Protein AF-Q06BE9-F1 (afdb_monomer)

Structure (mmCIF, N/CA/C/O backbone):
data_AF-Q06BE9-F1
#
_entry.id   AF-Q06BE9-F1
#
loop_
_atom_site.group_PDB
_atom_site.id
_atom_site.type_symbol
_atom_site.label_atom_id
_atom_site.label_alt_id
_atom_site.label_comp_id
_atom_site.label_asym_id
_atom_site.label_entity_id
_atom_site.label_seq_id
_atom_site.pdbx_PDB_ins_code
_atom_site.Cartn_x
_atom_site.Cartn_y
_atom_site.Cartn_z
_atom_site.occupancy
_atom_site.B_iso_or_equiv
_atom_site.auth_seq_id
_atom_site.auth_comp_id
_atom_site.auth_asym_id
_atom_site.auth_atom_id
_atom_site.pdbx_PDB_model_num
ATOM 1 N N . GLN A 1 1 ? 39.482 9.386 -34.083 1.00 59.91 1 GLN A N 1
ATOM 2 C CA . GLN A 1 1 ? 39.386 8.792 -35.438 1.00 59.91 1 GLN A CA 1
ATOM 3 C C . GLN A 1 1 ? 39.224 7.256 -35.467 1.00 59.91 1 GLN A C 1
ATOM 5 O O . GLN A 1 1 ? 38.995 6.730 -36.545 1.00 59.91 1 GLN A O 1
ATOM 10 N N . PHE A 1 2 ? 39.202 6.526 -34.335 1.00 59.00 2 PHE A N 1
ATOM 11 C CA . PHE A 1 2 ? 39.055 5.049 -34.321 1.00 59.00 2 PHE A CA 1
ATOM 12 C C . PHE A 1 2 ? 37.629 4.506 -34.042 1.00 59.00 2 PHE A C 1
ATOM 14 O O . PHE A 1 2 ? 37.367 3.328 -34.245 1.00 59.00 2 PHE A O 1
ATOM 21 N N . SER A 1 3 ? 36.665 5.354 -33.653 1.00 57.03 3 SER A N 1
ATOM 22 C CA . SER A 1 3 ? 35.279 4.954 -33.293 1.00 57.03 3 SER A CA 1
ATOM 23 C C . SER A 1 3 ? 34.385 4.577 -34.497 1.00 57.03 3 SER A C 1
ATOM 25 O O . SER A 1 3 ? 33.260 4.117 -34.323 1.00 57.03 3 SER A O 1
ATOM 27 N N . ARG A 1 4 ? 34.864 4.780 -35.736 1.00 55.91 4 ARG A N 1
ATOM 28 C CA . ARG A 1 4 ? 34.081 4.612 -36.980 1.00 55.91 4 ARG A CA 1
ATOM 29 C C . ARG A 1 4 ? 34.257 3.245 -37.660 1.00 55.91 4 ARG A C 1
ATOM 31 O O . ARG A 1 4 ? 33.616 3.005 -38.680 1.00 55.91 4 ARG A O 1
ATOM 38 N N . GLN A 1 5 ? 35.108 2.369 -37.117 1.00 62.84 5 GLN A N 1
ATOM 39 C CA . GLN A 1 5 ? 35.353 1.030 -37.664 1.00 62.84 5 GLN A CA 1
ATOM 40 C C . GLN A 1 5 ? 34.115 0.131 -37.496 1.00 62.84 5 GLN A C 1
ATOM 42 O O . GLN A 1 5 ? 33.498 0.099 -36.430 1.00 62.84 5 GLN A O 1
ATOM 47 N N . ALA A 1 6 ? 33.763 -0.623 -38.546 1.00 61.47 6 ALA A N 1
ATOM 48 C CA . ALA A 1 6 ? 32.541 -1.436 -38.622 1.00 61.47 6 ALA A CA 1
ATOM 49 C C . ALA A 1 6 ? 32.384 -2.442 -37.462 1.00 61.47 6 ALA A C 1
ATOM 51 O O . ALA A 1 6 ? 31.266 -2.733 -37.042 1.00 61.47 6 ALA A O 1
ATOM 52 N N . ARG A 1 7 ? 33.504 -2.893 -36.881 1.00 67.38 7 ARG A N 1
ATOM 53 C CA . ARG A 1 7 ? 33.555 -3.866 -35.780 1.00 67.38 7 ARG A CA 1
ATOM 54 C C . ARG A 1 7 ? 32.947 -3.363 -34.460 1.00 67.38 7 ARG A C 1
ATOM 56 O O . ARG A 1 7 ? 32.485 -4.180 -33.674 1.00 67.38 7 ARG A O 1
ATOM 63 N N . TYR A 1 8 ? 32.900 -2.046 -34.227 1.00 67.94 8 TYR A N 1
ATOM 64 C CA . TYR A 1 8 ? 32.359 -1.448 -32.991 1.00 67.94 8 TYR A CA 1
ATOM 65 C C . TYR A 1 8 ? 30.961 -0.835 -33.153 1.00 67.94 8 TYR A C 1
ATOM 67 O O . TYR A 1 8 ? 30.369 -0.392 -32.169 1.00 67.94 8 TYR A O 1
ATOM 75 N N . ARG A 1 9 ? 30.427 -0.793 -34.382 1.00 70.44 9 ARG A N 1
ATOM 76 C CA . ARG A 1 9 ? 29.101 -0.223 -34.664 1.00 70.44 9 ARG A CA 1
ATOM 77 C C . ARG A 1 9 ? 27.988 -1.154 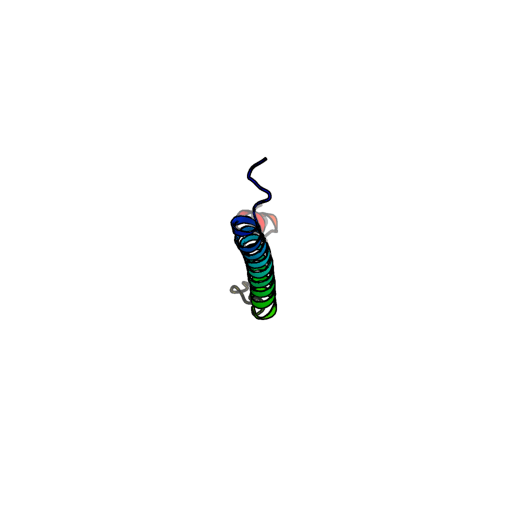-34.181 1.00 70.44 9 ARG A C 1
ATOM 79 O O . ARG A 1 9 ? 27.138 -0.736 -33.405 1.00 70.44 9 ARG A O 1
ATOM 86 N N . VAL A 1 10 ? 28.074 -2.425 -34.568 1.00 80.31 10 VAL A N 1
ATOM 87 C CA . VAL A 1 10 ? 27.098 -3.470 -34.229 1.00 80.31 10 VAL A CA 1
ATOM 88 C C . VAL A 1 10 ? 26.960 -3.697 -32.714 1.00 80.31 10 VAL A C 1
ATOM 90 O O . VAL A 1 10 ? 25.837 -3.629 -32.226 1.00 80.31 10 VAL A O 1
ATOM 93 N N . PRO A 1 11 ? 28.037 -3.889 -31.920 1.00 86.38 11 PRO A N 1
ATOM 94 C CA . PRO A 1 11 ? 27.881 -4.113 -30.479 1.00 86.38 11 PRO A CA 1
ATOM 95 C C . PRO A 1 11 ? 27.288 -2.906 -29.738 1.00 86.38 11 PRO A C 1
ATOM 97 O O . PRO A 1 11 ? 26.574 -3.090 -28.758 1.00 86.38 11 PRO A O 1
ATOM 100 N N . ARG A 1 12 ? 27.536 -1.673 -30.206 1.00 82.69 12 ARG A N 1
ATOM 101 C CA . ARG A 1 12 ? 26.948 -0.463 -29.611 1.00 82.69 12 ARG A CA 1
ATOM 102 C C . ARG A 1 12 ? 25.444 -0.389 -29.852 1.00 82.69 12 ARG A C 1
ATOM 104 O O . ARG A 1 12 ? 24.697 -0.058 -28.940 1.00 82.69 12 ARG A O 1
ATOM 111 N N . GLU A 1 13 ? 25.020 -0.683 -31.074 1.00 84.88 13 GLU A N 1
ATOM 112 C CA . GLU A 1 13 ? 23.612 -0.658 -31.462 1.00 84.88 13 GLU A CA 1
ATOM 113 C C . GLU A 1 13 ? 22.829 -1.784 -30.779 1.00 84.88 13 GLU A C 1
ATOM 115 O O . GLU A 1 13 ? 21.754 -1.543 -30.238 1.00 84.88 13 GLU A O 1
ATOM 120 N N . VAL A 1 14 ? 23.420 -2.977 -30.678 1.00 90.88 14 VAL A N 1
ATOM 121 C CA . VAL A 1 14 ? 22.851 -4.094 -29.912 1.00 90.88 14 VAL A CA 1
ATOM 122 C C . VAL A 1 14 ? 22.722 -3.737 -28.432 1.00 90.88 14 VAL A C 1
ATOM 124 O O . VAL A 1 14 ? 21.652 -3.926 -27.866 1.00 90.88 14 VAL A O 1
ATOM 127 N N . LEU A 1 15 ? 23.763 -3.178 -27.801 1.00 90.44 15 LEU A N 1
ATOM 128 C CA . LEU A 1 15 ? 23.690 -2.774 -26.393 1.00 90.44 15 LEU A CA 1
ATOM 129 C C . LEU A 1 15 ? 22.604 -1.713 -26.169 1.00 90.44 15 LEU A C 1
ATOM 131 O O . LEU A 1 15 ? 21.830 -1.822 -25.223 1.00 90.44 15 LEU A O 1
ATOM 135 N N . PHE A 1 16 ? 22.506 -0.725 -27.062 1.00 92.75 16 PHE A N 1
ATOM 136 C CA . PHE A 1 16 ? 21.461 0.292 -27.005 1.00 92.75 16 PHE A CA 1
ATOM 137 C C . PHE A 1 16 ? 20.063 -0.337 -27.080 1.00 92.75 16 PHE A C 1
ATOM 139 O O . PHE A 1 16 ? 19.257 -0.148 -26.170 1.00 92.75 16 PHE A O 1
ATOM 146 N N . TRP A 1 17 ? 19.789 -1.160 -28.093 1.00 93.88 17 TRP A N 1
ATOM 147 C CA . TRP A 1 17 ? 1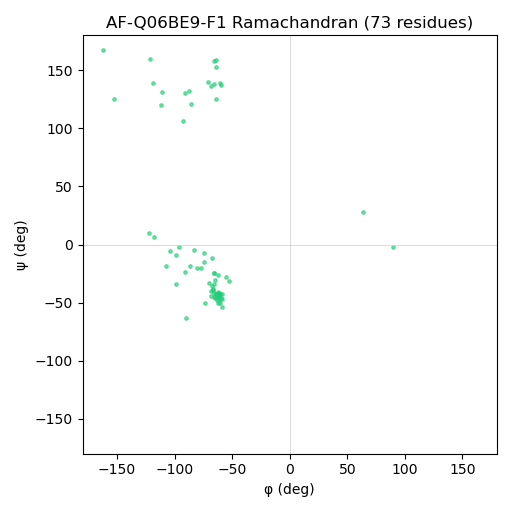8.480 -1.798 -28.240 1.00 93.88 17 TRP A CA 1
ATOM 148 C C . TRP A 1 17 ? 18.160 -2.788 -27.116 1.00 93.88 17 TRP A C 1
ATOM 150 O O . TRP A 1 17 ? 17.011 -2.854 -26.689 1.00 93.88 17 TRP A O 1
ATOM 160 N N . LEU A 1 18 ? 19.156 -3.491 -26.570 1.00 95.12 18 LEU A N 1
ATOM 161 C CA . LEU A 1 18 ? 18.980 -4.339 -25.388 1.00 95.12 18 LEU A CA 1
ATOM 162 C C . LEU A 1 18 ? 18.589 -3.522 -24.155 1.00 95.12 18 LEU A C 1
ATOM 164 O O . LEU A 1 18 ? 17.695 -3.929 -23.416 1.00 95.12 18 LEU A O 1
ATOM 168 N N . THR A 1 19 ? 19.214 -2.361 -23.937 1.00 94.75 19 THR A N 1
ATOM 169 C CA . THR A 1 19 ? 18.833 -1.483 -22.819 1.00 94.75 19 THR A CA 1
ATOM 170 C C . THR A 1 19 ? 17.419 -0.932 -22.992 1.00 94.75 19 THR A C 1
ATOM 172 O O . THR A 1 19 ? 16.643 -0.963 -22.041 1.00 94.75 19 THR A O 1
ATOM 175 N N . VAL A 1 20 ? 17.041 -0.520 -24.207 1.00 96.62 20 VAL A N 1
ATOM 176 C CA . VAL A 1 20 ? 15.684 -0.040 -24.514 1.00 96.62 20 VAL A CA 1
ATOM 177 C C . VAL A 1 20 ? 14.651 -1.149 -24.307 1.00 96.62 20 VAL A C 1
ATOM 179 O O . VAL A 1 20 ? 13.651 -0.934 -23.626 1.00 96.62 20 VAL A O 1
ATOM 182 N N . ALA A 1 21 ? 14.905 -2.351 -24.831 1.00 96.81 21 ALA A N 1
ATOM 183 C CA . ALA A 1 21 ? 14.021 -3.498 -24.649 1.00 96.81 21 ALA A CA 1
ATOM 184 C C . ALA A 1 21 ? 13.887 -3.880 -23.169 1.00 96.81 21 ALA A C 1
ATOM 186 O O . ALA A 1 21 ? 12.778 -4.111 -22.699 1.00 96.81 21 ALA A O 1
ATOM 187 N N . SER A 1 22 ? 14.990 -3.876 -22.415 1.00 96.31 22 SER A N 1
ATOM 188 C CA . SER A 1 22 ? 14.978 -4.133 -20.972 1.00 96.31 22 SER A CA 1
ATOM 189 C C . SER A 1 22 ? 14.099 -3.126 -20.221 1.00 96.31 22 SER A C 1
ATOM 191 O O . SER A 1 22 ? 13.234 -3.520 -19.441 1.00 96.31 22 SER A O 1
ATOM 193 N N . VAL A 1 23 ? 14.231 -1.828 -20.515 1.00 97.19 23 VAL A N 1
ATOM 194 C CA . VAL A 1 23 ? 13.388 -0.783 -19.909 1.00 97.19 23 VAL A CA 1
ATOM 195 C C . VAL A 1 23 ? 11.910 -0.985 -20.259 1.00 97.19 23 VAL A C 1
ATOM 197 O O . VAL A 1 23 ? 11.052 -0.911 -19.378 1.00 97.19 23 VAL A O 1
ATOM 200 N N . LEU A 1 24 ? 11.591 -1.291 -21.518 1.00 97.44 24 LEU A N 1
ATOM 201 C CA . LEU A 1 24 ? 10.212 -1.569 -21.932 1.00 97.44 24 LEU A CA 1
ATOM 202 C C . LEU A 1 24 ? 9.633 -2.797 -21.216 1.00 97.44 24 LEU A C 1
ATOM 204 O O . LEU A 1 24 ? 8.494 -2.764 -20.761 1.00 97.44 24 LEU A O 1
ATOM 208 N N . VAL A 1 25 ? 10.427 -3.852 -21.047 1.00 97.75 25 VAL A N 1
ATOM 209 C CA . VAL A 1 25 ? 10.006 -5.057 -20.322 1.00 97.75 25 VAL A CA 1
ATOM 210 C C . VAL A 1 25 ? 9.745 -4.748 -18.848 1.00 97.75 25 VAL A C 1
ATOM 212 O O . VAL A 1 25 ? 8.707 -5.142 -18.323 1.00 97.75 25 VAL A O 1
ATOM 215 N N . LEU A 1 26 ? 10.632 -4.010 -18.177 1.00 96.94 26 LEU A N 1
ATOM 216 C CA . LEU A 1 26 ? 10.469 -3.670 -16.758 1.00 96.94 26 LEU A CA 1
ATOM 217 C C . LEU A 1 26 ? 9.276 -2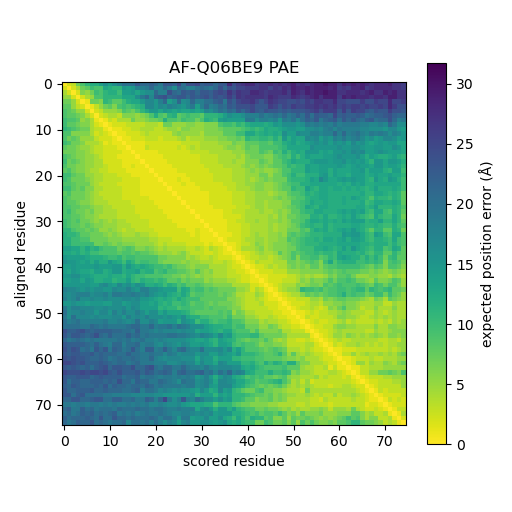.738 -16.507 1.00 96.94 26 LEU A C 1
ATOM 219 O O . LEU A 1 26 ? 8.538 -2.912 -15.534 1.00 96.94 26 LEU A O 1
ATOM 223 N N . THR A 1 27 ? 9.056 -1.766 -17.392 1.00 97.19 27 THR A N 1
ATOM 224 C CA . THR A 1 27 ? 7.894 -0.869 -17.303 1.00 97.19 27 THR A CA 1
ATOM 225 C C . THR A 1 27 ? 6.591 -1.632 -17.526 1.00 97.19 27 THR A C 1
ATOM 227 O O . THR A 1 27 ? 5.670 -1.508 -16.718 1.00 97.19 27 THR A O 1
ATOM 230 N N . ALA A 1 28 ? 6.534 -2.499 -18.541 1.00 97.06 28 ALA A N 1
ATOM 231 C CA . ALA A 1 28 ? 5.383 -3.361 -18.787 1.00 97.06 28 ALA A CA 1
ATOM 232 C C . ALA A 1 28 ? 5.115 -4.318 -17.614 1.00 97.06 28 ALA A C 1
ATOM 234 O O . ALA A 1 28 ? 3.969 -4.460 -17.192 1.00 97.06 28 ALA A O 1
ATOM 235 N N . ALA A 1 29 ? 6.162 -4.917 -17.037 1.00 96.62 29 ALA A N 1
ATOM 236 C CA . ALA A 1 29 ? 6.044 -5.785 -15.868 1.00 96.62 29 ALA A CA 1
ATOM 237 C C . ALA A 1 29 ? 5.475 -5.036 -14.653 1.00 96.62 29 ALA A C 1
ATOM 239 O O . ALA A 1 29 ? 4.591 -5.547 -13.971 1.00 96.62 29 ALA A O 1
ATOM 240 N N . THR A 1 30 ? 5.921 -3.800 -14.416 1.00 96.94 30 THR A N 1
ATOM 241 C CA . THR A 1 30 ? 5.408 -2.960 -13.322 1.00 96.94 30 THR A CA 1
ATOM 242 C C . THR A 1 30 ? 3.919 -2.659 -13.504 1.00 96.94 30 THR A C 1
ATOM 244 O O . THR A 1 30 ? 3.136 -2.813 -12.568 1.00 96.94 30 THR A O 1
ATOM 247 N N . ILE A 1 31 ? 3.508 -2.290 -14.721 1.00 97.06 31 ILE A N 1
ATOM 248 C CA . ILE A 1 31 ? 2.098 -2.030 -15.048 1.00 97.06 31 ILE A CA 1
ATOM 249 C C . ILE A 1 31 ? 1.262 -3.300 -14.857 1.00 97.06 31 ILE A C 1
ATOM 251 O O . ILE A 1 31 ? 0.185 -3.242 -14.265 1.00 97.06 31 ILE A O 1
ATOM 255 N N . ALA A 1 32 ? 1.768 -4.450 -15.309 1.00 96.31 32 ALA A N 1
ATOM 256 C CA . ALA A 1 32 ? 1.087 -5.730 -15.160 1.00 96.31 32 ALA A CA 1
ATOM 257 C C . ALA A 1 32 ? 0.879 -6.106 -13.684 1.00 96.31 32 ALA A C 1
ATOM 259 O O . ALA A 1 32 ? -0.222 -6.505 -13.313 1.00 96.31 32 ALA A O 1
ATOM 260 N N . ILE A 1 33 ? 1.893 -5.920 -12.829 1.00 95.62 33 ILE A N 1
ATOM 261 C CA . ILE A 1 33 ? 1.780 -6.178 -11.384 1.00 95.62 33 ILE A CA 1
ATOM 262 C C . ILE A 1 33 ? 0.677 -5.312 -10.768 1.00 95.62 33 ILE A C 1
ATOM 264 O O . ILE A 1 33 ? -0.161 -5.829 -10.031 1.00 95.62 33 ILE A O 1
ATOM 268 N N . ILE A 1 34 ? 0.631 -4.018 -11.094 1.00 94.44 34 ILE A N 1
ATOM 269 C CA . ILE A 1 34 ? -0.394 -3.101 -10.573 1.00 94.44 34 ILE A CA 1
ATOM 270 C C . ILE A 1 34 ? -1.794 -3.508 -11.055 1.00 94.44 34 ILE A C 1
ATOM 272 O O . ILE A 1 34 ? -2.731 -3.511 -10.263 1.00 94.44 34 ILE A O 1
ATOM 276 N N . ALA A 1 35 ? -1.941 -3.880 -12.329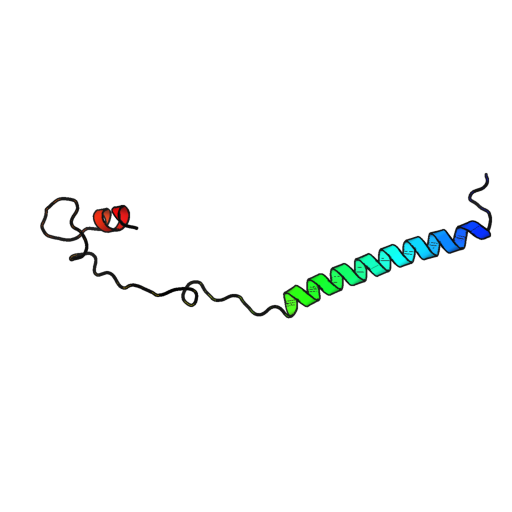 1.00 93.62 35 ALA A N 1
ATOM 277 C CA . ALA A 1 35 ? -3.233 -4.234 -12.918 1.00 93.62 35 ALA A CA 1
ATOM 278 C C . ALA A 1 35 ? -3.806 -5.562 -12.392 1.00 93.62 35 ALA A C 1
ATOM 280 O O . ALA A 1 35 ? -5.022 -5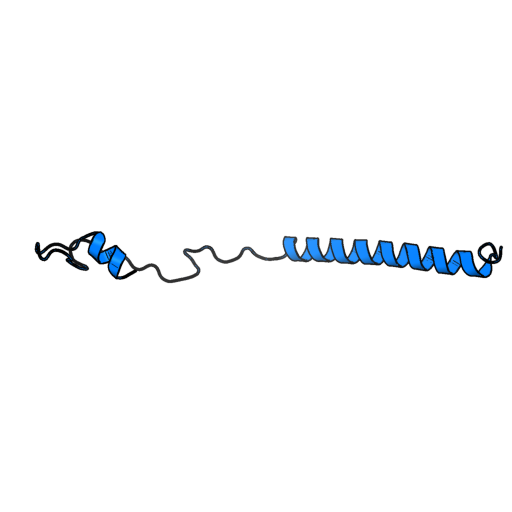.705 -12.288 1.00 93.62 35 ALA A O 1
ATOM 281 N N . VAL A 1 36 ? -2.942 -6.532 -12.077 1.00 94.50 36 VAL A N 1
ATOM 282 C CA . VAL A 1 36 ? -3.347 -7.855 -11.568 1.00 94.50 36 VAL A CA 1
ATOM 283 C C . VAL A 1 36 ? -3.514 -7.857 -10.045 1.00 94.50 36 VAL A C 1
ATOM 285 O O . VAL A 1 36 ? -4.180 -8.737 -9.500 1.00 94.50 36 VAL A O 1
ATOM 288 N N . SER A 1 37 ? -2.939 -6.878 -9.340 1.00 93.31 37 SER A N 1
ATOM 289 C CA . SER A 1 37 ? -3.029 -6.810 -7.882 1.00 93.31 37 SER A CA 1
ATOM 290 C C . SER A 1 37 ? -4.484 -6.615 -7.429 1.00 93.31 37 SER A C 1
ATOM 292 O O . SER A 1 37 ? -5.138 -5.661 -7.862 1.00 93.31 37 SER A O 1
ATOM 294 N N . PRO A 1 38 ? -5.012 -7.486 -6.548 1.00 90.69 38 PRO A N 1
ATOM 295 C CA . PRO A 1 38 ? -6.342 -7.297 -5.989 1.00 90.69 38 PRO A CA 1
ATOM 296 C C . PRO A 1 38 ? -6.376 -6.022 -5.143 1.00 90.69 38 PRO A C 1
ATOM 298 O O . PRO A 1 38 ? -5.362 -5.598 -4.582 1.00 90.69 38 PRO A O 1
ATOM 301 N N . LYS A 1 39 ? -7.559 -5.410 -5.027 1.00 88.50 39 LYS A N 1
ATOM 302 C CA . LYS A 1 39 ? -7.729 -4.269 -4.123 1.00 88.50 39 LYS A CA 1
ATOM 303 C C . LYS A 1 39 ? -7.420 -4.696 -2.689 1.00 88.50 39 LYS A C 1
ATOM 305 O O . LYS A 1 39 ? -7.785 -5.795 -2.273 1.00 88.50 39 LYS A O 1
ATOM 310 N N . CYS A 1 40 ? -6.733 -3.828 -1.953 1.00 88.50 40 CYS A N 1
ATOM 311 C CA . CYS A 1 40 ? -6.535 -4.016 -0.524 1.00 88.50 40 CYS A CA 1
ATOM 312 C C . CYS A 1 40 ? -7.879 -3.966 0.217 1.00 88.50 40 CYS A C 1
ATOM 314 O O . CYS A 1 40 ? -8.863 -3.433 -0.299 1.00 88.50 40 CYS A O 1
ATOM 316 N N . LEU A 1 41 ? -7.905 -4.540 1.422 1.00 90.06 41 LEU A N 1
ATOM 317 C CA . LEU A 1 41 ? -9.073 -4.474 2.295 1.00 90.06 41 LEU A CA 1
ATOM 318 C C . LEU A 1 41 ? -9.399 -3.013 2.603 1.00 90.06 41 LEU A C 1
ATOM 320 O O . LEU A 1 41 ? -8.508 -2.218 2.914 1.00 90.06 41 LEU A O 1
ATOM 324 N N . ASP A 1 42 ? -10.686 -2.688 2.564 1.00 89.12 42 ASP A N 1
ATOM 325 C CA . ASP A 1 42 ? -11.154 -1.392 3.031 1.00 89.12 42 ASP A CA 1
ATOM 326 C C . ASP A 1 42 ? -10.940 -1.260 4.548 1.00 89.12 42 ASP A C 1
ATOM 328 O O . ASP A 1 42 ? -10.890 -2.244 5.291 1.00 89.12 42 ASP A O 1
ATOM 332 N N . TRP A 1 43 ? -10.880 -0.019 5.033 1.00 87.06 43 TRP A N 1
ATOM 333 C CA . TRP A 1 43 ? -10.668 0.311 6.449 1.00 87.06 43 TRP A CA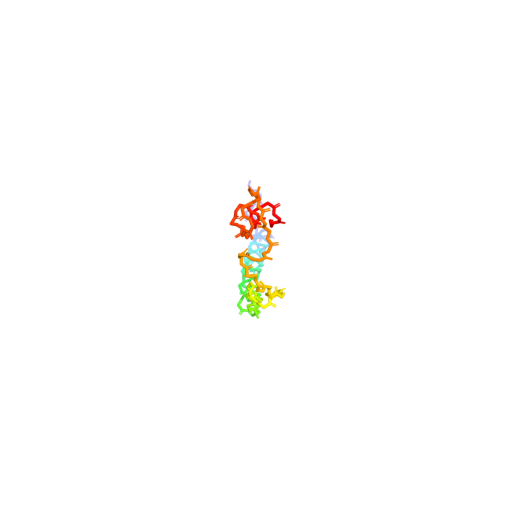 1
ATOM 334 C C . TRP A 1 43 ? -11.647 -0.397 7.402 1.00 87.06 43 TRP A C 1
ATOM 336 O O . TRP A 1 43 ? -11.286 -0.723 8.528 1.00 87.06 43 TRP A O 1
ATOM 346 N N . TRP A 1 44 ? -12.872 -0.660 6.940 1.00 87.31 44 TRP A N 1
ATOM 347 C CA . TRP A 1 44 ? -13.923 -1.324 7.707 1.00 87.31 44 TRP A CA 1
ATOM 348 C C . TRP A 1 44 ? -13.787 -2.854 7.742 1.00 87.31 44 TRP A C 1
ATOM 350 O O . TRP A 1 44 ? -14.358 -3.493 8.620 1.00 87.31 44 TRP A O 1
ATOM 360 N N . GLN A 1 45 ? -13.047 -3.442 6.795 1.00 85.94 45 GLN A N 1
ATOM 361 C CA . GLN A 1 45 ? -12.753 -4.880 6.730 1.00 85.94 45 GLN A CA 1
ATOM 362 C C . GLN A 1 45 ? -11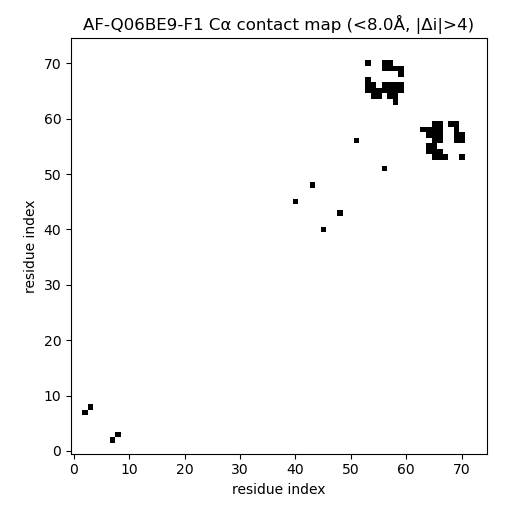.457 -5.231 7.464 1.00 85.94 45 GLN A C 1
ATOM 364 O O . GLN A 1 45 ? -11.256 -6.378 7.853 1.00 85.94 45 GLN A O 1
ATOM 369 N N . ALA A 1 46 ? -10.564 -4.252 7.623 1.00 88.50 46 ALA A N 1
ATOM 370 C CA . ALA A 1 46 ? -9.236 -4.441 8.195 1.00 88.50 46 ALA A CA 1
ATOM 371 C C . ALA A 1 46 ? -9.235 -4.631 9.724 1.00 88.50 46 ALA A C 1
ATOM 373 O O . ALA A 1 46 ? -8.226 -5.066 10.278 1.00 88.50 46 ALA A O 1
ATOM 374 N N . GLY A 1 47 ? -10.332 -4.316 10.417 1.00 88.06 47 GLY A N 1
ATOM 375 C CA . GLY A 1 47 ? -10.397 -4.415 11.871 1.00 88.06 47 GLY A CA 1
ATOM 376 C C . GLY A 1 47 ? -11.820 -4.428 12.430 1.00 88.06 47 GLY A C 1
ATOM 377 O O . GLY A 1 47 ? -12.778 -4.135 11.713 1.00 88.06 47 GLY A O 1
ATOM 378 N N . PRO A 1 48 ? -11.977 -4.782 13.715 1.00 87.12 48 PRO A N 1
ATOM 379 C CA . PRO A 1 48 ? -13.276 -4.804 14.371 1.00 87.12 48 PRO A CA 1
ATOM 380 C C . PRO A 1 48 ? -13.806 -3.383 14.599 1.00 87.12 48 PRO A C 1
ATOM 382 O O . PRO A 1 48 ? -13.072 -2.488 15.016 1.00 87.12 48 PRO A O 1
ATOM 385 N N . MET A 1 49 ? -15.108 -3.189 14.385 1.00 88.69 49 MET A N 1
ATOM 386 C CA . MET A 1 49 ? -15.805 -1.970 14.794 1.00 88.69 49 MET A CA 1
ATOM 387 C C . MET A 1 49 ? -16.299 -2.111 16.229 1.00 88.69 49 MET A C 1
ATOM 389 O O . MET A 1 49 ? -16.944 -3.103 16.569 1.00 88.69 49 MET A O 1
ATOM 393 N N . TYR A 1 50 ? -16.041 -1.100 17.056 1.00 87.62 50 TYR A N 1
ATOM 394 C CA . TYR A 1 50 ? -16.570 -1.031 18.413 1.00 87.62 50 TYR A CA 1
ATOM 395 C C . TYR A 1 50 ? -17.584 0.107 18.521 1.00 87.62 50 TYR A C 1
ATOM 397 O O . TYR A 1 50 ? -17.266 1.269 18.267 1.00 87.62 50 TYR A O 1
ATOM 405 N N . GLN A 1 51 ? -18.819 -0.231 18.882 1.00 87.12 51 GLN A N 1
ATOM 406 C CA . GLN A 1 51 ? -19.885 0.744 19.074 1.00 87.12 51 GLN A CA 1
ATOM 407 C C . GLN A 1 51 ? -19.829 1.288 20.504 1.00 87.12 51 GLN A C 1
ATOM 409 O O . GLN A 1 51 ? -19.957 0.534 21.466 1.00 87.12 51 GLN A O 1
ATOM 414 N N . ILE A 1 52 ? -19.667 2.605 20.640 1.00 86.81 52 ILE A N 1
ATOM 415 C CA . ILE A 1 52 ? -19.606 3.284 21.938 1.00 86.81 52 ILE A CA 1
ATOM 416 C C . ILE A 1 52 ? -20.859 4.136 22.118 1.00 86.81 52 ILE A C 1
ATOM 418 O O . ILE A 1 52 ? -21.215 4.912 21.233 1.00 86.81 52 ILE A O 1
ATOM 422 N N . TYR A 1 53 ? -21.511 4.016 23.275 1.00 85.94 53 TYR A N 1
ATOM 423 C CA . TYR A 1 53 ? -22.572 4.927 23.700 1.00 85.94 53 TYR A CA 1
ATOM 424 C C . TYR A 1 53 ? -21.962 6.058 24.555 1.00 85.94 53 TYR A C 1
ATOM 426 O O . TYR A 1 53 ? -21.583 5.799 25.700 1.00 85.94 53 TYR A O 1
ATOM 434 N N . PRO A 1 54 ? -21.833 7.301 24.036 1.00 81.12 54 PRO A N 1
ATOM 435 C CA . PRO A 1 54 ? -21.001 8.341 24.656 1.00 81.12 54 PRO A CA 1
ATOM 436 C C . PRO A 1 54 ? -21.398 8.692 26.090 1.00 81.12 54 PRO A C 1
ATOM 438 O O . PRO A 1 54 ? -20.535 8.787 26.954 1.00 81.12 54 PRO A O 1
ATOM 441 N N . ARG A 1 55 ? -22.707 8.802 26.360 1.00 82.38 55 ARG A N 1
ATOM 442 C CA . ARG A 1 55 ? -23.244 9.235 27.662 1.00 82.38 55 ARG A CA 1
ATOM 443 C C . ARG A 1 55 ? -23.004 8.269 28.818 1.00 82.38 55 ARG A C 1
ATOM 445 O O . ARG A 1 55 ? -23.236 8.644 29.958 1.00 82.38 55 ARG A O 1
ATOM 452 N N . SER A 1 56 ? -22.566 7.044 28.553 1.00 82.94 56 SER A N 1
ATOM 453 C CA . SER A 1 56 ? -22.288 6.058 29.605 1.00 82.94 56 SER A CA 1
ATOM 454 C C . SER A 1 56 ? -20.851 5.548 29.562 1.00 82.94 56 SER A C 1
ATOM 456 O O . SER A 1 56 ? -20.540 4.570 30.231 1.00 82.94 56 SER A O 1
ATOM 458 N N . PHE A 1 57 ? -19.984 6.170 28.756 1.00 83.94 57 PHE A N 1
ATOM 459 C CA . PHE A 1 57 ? -18.626 5.679 28.542 1.00 83.94 57 PHE A CA 1
ATOM 460 C C . PHE A 1 57 ? -17.624 6.266 29.537 1.00 83.94 57 PHE A C 1
ATOM 462 O O . PHE A 1 57 ? -17.026 5.533 30.320 1.00 83.94 57 PHE A O 1
ATOM 469 N N . LYS A 1 58 ? -17.435 7.587 29.507 1.00 82.44 58 LYS A N 1
ATOM 470 C CA . LYS A 1 58 ? -16.551 8.289 30.435 1.00 82.44 58 LYS A CA 1
ATOM 471 C C . LYS A 1 58 ? -17.009 9.720 30.620 1.00 82.44 58 LYS A C 1
ATOM 473 O O . LYS A 1 58 ? -17.137 10.449 29.643 1.00 82.44 58 LYS A O 1
ATOM 478 N N . ASP A 1 59 ? -17.219 10.073 31.873 1.00 86.31 59 ASP A N 1
ATOM 479 C CA . ASP A 1 59 ? -17.485 11.424 32.342 1.00 86.31 59 ASP A CA 1
ATOM 480 C C . ASP A 1 59 ? -16.145 12.087 32.712 1.00 86.31 59 ASP A C 1
ATOM 482 O O . ASP A 1 59 ? -15.308 11.476 33.389 1.00 86.31 59 ASP A O 1
ATOM 486 N N . SER A 1 60 ? -15.911 13.296 32.203 1.00 85.69 60 SER A N 1
ATOM 487 C CA . SER A 1 60 ? -14.673 14.053 32.426 1.00 85.69 60 SER A CA 1
ATOM 488 C C . SER A 1 60 ? -14.842 15.239 33.367 1.00 85.69 60 SER A C 1
ATOM 490 O O . SER A 1 60 ? -13.835 15.752 33.858 1.00 85.69 60 SER A O 1
ATOM 492 N N . ASP A 1 61 ? -16.070 15.699 33.593 1.00 86.81 61 ASP A N 1
ATOM 493 C CA . ASP A 1 61 ? -16.389 16.880 34.396 1.00 86.81 61 ASP A CA 1
ATOM 494 C C . ASP A 1 61 ? -17.248 16.563 35.631 1.00 86.81 61 ASP A C 1
ATOM 496 O O . ASP A 1 61 ? -17.563 17.470 36.402 1.00 86.81 61 ASP A O 1
ATOM 500 N N . GLN A 1 62 ? -17.478 15.273 35.896 1.00 86.06 62 GLN A N 1
ATOM 501 C CA . GLN A 1 62 ? -18.185 14.735 37.060 1.00 86.06 62 GLN A CA 1
ATOM 502 C C . GLN A 1 62 ? -19.660 15.162 37.114 1.00 86.06 62 GLN A C 1
ATOM 504 O O . GLN A 1 62 ? -20.239 15.249 38.201 1.00 86.06 62 GLN A O 1
ATOM 5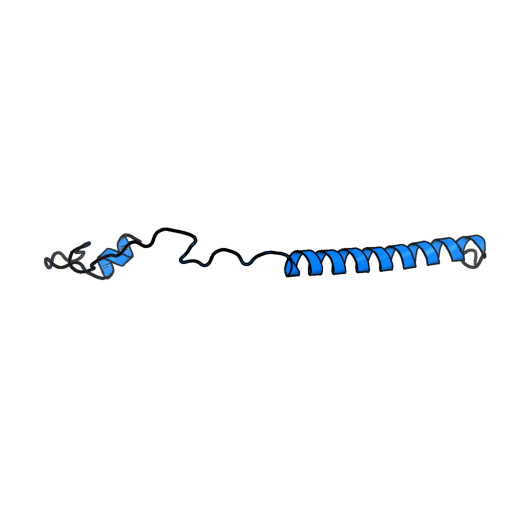09 N N . ASP A 1 63 ? -20.275 15.427 35.958 1.00 85.00 63 ASP A N 1
ATOM 510 C CA . ASP A 1 63 ? -21.686 15.809 35.853 1.00 85.00 63 ASP A CA 1
ATOM 511 C C . ASP A 1 63 ? -22.653 14.602 35.860 1.00 85.00 63 ASP A C 1
ATOM 513 O O . ASP A 1 63 ? -23.877 14.767 35.916 1.00 85.00 63 ASP A O 1
ATOM 517 N N . GLY A 1 64 ? -22.109 13.380 35.859 1.00 82.88 64 GLY A N 1
ATOM 518 C CA . GLY A 1 64 ? -22.842 12.118 35.859 1.00 82.88 64 GLY A CA 1
ATOM 519 C C . GLY A 1 64 ? -23.175 11.582 34.464 1.00 82.88 64 GLY A C 1
ATOM 520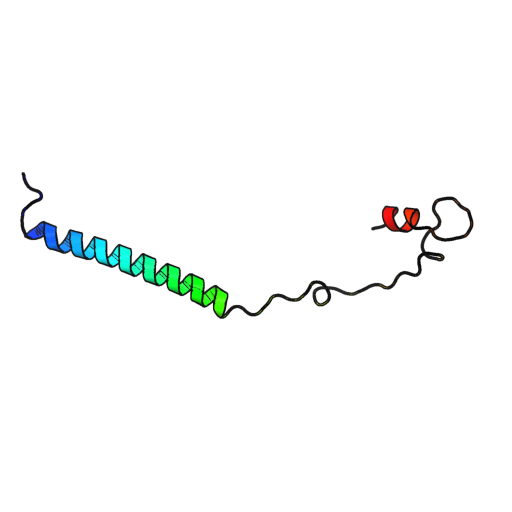 O O . GLY A 1 64 ? -23.732 10.486 34.362 1.00 82.88 64 GLY A O 1
ATOM 521 N N . ASN A 1 65 ? -22.830 12.301 33.394 1.00 84.38 65 ASN A N 1
ATOM 522 C CA . ASN A 1 65 ? -22.999 11.884 32.009 1.00 84.38 65 ASN A CA 1
ATOM 523 C C . ASN A 1 65 ? -21.646 11.796 31.298 1.00 84.38 65 ASN A C 1
ATOM 525 O O . ASN A 1 65 ? -20.778 12.651 31.400 1.00 84.38 65 ASN A O 1
ATOM 529 N N . GLY A 1 66 ? -21.474 10.756 30.488 1.00 84.06 66 GLY A N 1
ATOM 530 C CA . GLY A 1 66 ? -20.298 10.649 29.638 1.00 84.06 66 GLY A CA 1
ATOM 531 C C . GLY A 1 66 ? -20.256 11.735 28.558 1.00 84.06 66 GLY A C 1
ATOM 532 O O . GLY A 1 66 ? -21.271 12.033 27.914 1.00 84.06 66 GLY A O 1
ATOM 533 N N . ASP A 1 67 ? -19.071 12.295 28.331 1.00 86.69 67 ASP A N 1
ATOM 534 C CA . ASP A 1 67 ? -18.862 13.443 27.460 1.00 86.69 67 ASP A CA 1
ATOM 535 C C . ASP A 1 67 ? -17.884 13.148 26.308 1.00 86.69 67 ASP A C 1
ATOM 537 O O . ASP A 1 67 ? -17.081 12.209 26.312 1.00 86.69 67 ASP A O 1
ATOM 541 N N . LEU A 1 68 ? -17.954 13.963 25.250 1.00 85.75 68 LEU A N 1
ATOM 542 C CA . LEU A 1 68 ? -17.058 13.810 24.096 1.00 85.75 68 LEU A CA 1
ATOM 543 C C . LEU A 1 68 ? -15.594 14.104 24.465 1.00 85.75 68 LEU A C 1
ATOM 545 O O . LEU A 1 68 ? -14.684 13.607 23.797 1.00 85.75 68 LEU A O 1
ATOM 549 N N . ARG A 1 69 ? -15.351 14.901 25.519 1.00 83.50 69 ARG A N 1
ATOM 550 C CA . ARG A 1 69 ? -13.990 15.146 26.020 1.00 83.50 69 ARG A CA 1
ATOM 551 C C . ARG A 1 69 ? -13.412 13.870 26.632 1.00 83.50 69 ARG A C 1
ATOM 553 O O . ARG A 1 69 ? -12.241 13.583 26.394 1.00 83.50 69 ARG A O 1
ATOM 560 N N . GLY A 1 70 ? -14.239 13.063 27.295 1.00 79.38 70 GLY A N 1
ATOM 561 C CA . GLY A 1 70 ? -13.873 11.765 27.855 1.00 79.38 70 GLY A CA 1
ATOM 562 C C . GLY A 1 70 ? -13.532 10.740 26.789 1.00 79.38 70 GLY A C 1
ATOM 563 O O . GLY A 1 70 ? -12.555 10.006 26.945 1.00 79.38 70 GLY A O 1
ATOM 564 N N . LEU A 1 71 ? -14.264 10.748 25.670 1.00 83.88 71 LEU A N 1
ATOM 565 C CA . LEU A 1 71 ? -13.928 9.943 24.493 1.00 83.88 71 LEU A CA 1
ATOM 566 C C . LEU A 1 71 ? -12.575 10.346 23.900 1.00 83.88 71 LEU A C 1
ATOM 568 O O . LEU A 1 71 ? -11.711 9.493 23.724 1.00 83.88 71 LEU A O 1
ATOM 572 N N . LYS A 1 72 ? -12.350 11.642 23.656 1.00 84.25 72 LYS A N 1
ATOM 573 C CA . LYS A 1 72 ? -11.090 12.138 23.076 1.00 84.25 72 LYS A CA 1
ATOM 574 C C . LYS A 1 72 ? -9.864 11.869 23.960 1.00 84.25 72 LYS A C 1
ATOM 576 O O . LYS A 1 72 ? -8.755 11.808 23.454 1.00 84.25 72 LYS A O 1
ATOM 581 N N . LEU A 1 73 ? -10.042 11.756 25.275 1.00 81.19 73 LEU A N 1
ATOM 582 C CA . LEU A 1 73 ? -8.945 11.471 26.201 1.00 81.19 73 LEU A CA 1
ATOM 583 C C . LEU A 1 73 ? -8.519 9.989 26.186 1.00 81.19 73 LEU A C 1
ATOM 585 O O . LEU A 1 73 ? -7.437 9.671 26.671 1.00 81.19 73 LEU A O 1
ATOM 589 N N . ILE A 1 74 ? -9.376 9.081 25.706 1.00 76.50 74 ILE A N 1
ATOM 590 C CA . ILE A 1 74 ? -9.125 7.629 25.713 1.00 76.50 74 ILE A CA 1
ATOM 591 C C . ILE A 1 74 ? -8.621 7.111 24.360 1.00 76.50 74 ILE A C 1
ATOM 593 O O . ILE A 1 74 ? -7.859 6.145 24.345 1.00 76.50 74 ILE A O 1
ATOM 597 N N . ILE A 1 75 ? -9.080 7.704 23.256 1.00 75.38 75 ILE A N 1
ATOM 598 C CA . ILE A 1 75 ? -8.790 7.267 21.880 1.00 75.38 75 ILE A CA 1
ATOM 599 C C . ILE A 1 75 ? -7.619 8.076 21.320 1.00 75.38 75 ILE A C 1
ATOM 601 O O . ILE A 1 75 ? -6.714 7.456 20.723 1.00 75.38 75 ILE A O 1
#

Sequence (75 aa):
QFSRQARYRVPREVLFWLTVASVLVLTAATIAIIAVSPKCLDWWQAGPMYQIYPRSFKDSDQDGNGDLRGLKLII

Mean predicted aligned error: 10.32 Å

Solvent-accessible surface area (backbone atoms only — not comparable to full-atom values): 4778 Å² total; per-residue (Å²): 137,75,83,78,47,76,85,58,49,56,62,52,53,52,52,50,52,50,53,53,51,50,52,54,50,54,52,52,51,53,51,49,52,61,73,69,51,74,83,76,75,52,82,77,73,71,48,88,86,81,90,79,63,55,55,78,67,34,54,72,81,77,80,84,46,20,34,73,67,29,51,66,74,74,110

Foldseek 3Di:
DPCPDPVNPVVVVVVVVVVVVVVVVVVVVVVVCVVPDDDDDDPPRVDDDDDDDQQPDDDDPPPNGGDVVRVVVPD

Radius of gyration: 32.06 Å; Cα contacts (8 Å, |Δi|>4): 32; chains: 1; bounding box: 63×25×76 Å

InterPro domains:
  IPR017853 Glycoside hydrolase superfamily [SSF51445] (8-71)

pLDDT: mean 85.64, std 10.27, range [55.91, 97.75]

Secondary structure (DSSP, 8-state):
--TTSHHHHHHHHHHHHHHHHHHHHHHHHHHHHHHHSPPPPPTTTSS------GGGT--SSSSSS--HHHHHHH-

Organism: Ursus americanus (NCBI:txid9643)